Protein AF-X1B097-F1 (afdb_monomer_lite)

pLDDT: mean 90.16, std 6.31, range [64.94, 96.06]

Sequence (104 aa):
YEKIIDDKIEQLNSLLLGTEEYLATLTRRGETQRIPEVLENQNQEINRFVEETNKRIGFIKHFKEFLEFKERETIIPQIEKSISKWDGVVAGLSKKLKELSKKF

Secondary structure (DSSP, 8-state):
-HHHHHHHHHHHHHHHHHHHHHHHHHHHHT-GGGHHHHHHHHHHHHHHHHHHHHHHHHHHHHHHTTS-HHHHHHHHHHHHHHHHHHHHHHHHHHHHHHHHHHH-

Radius of gyration: 17.52 Å; chains: 1; bounding box: 41×18×52 Å
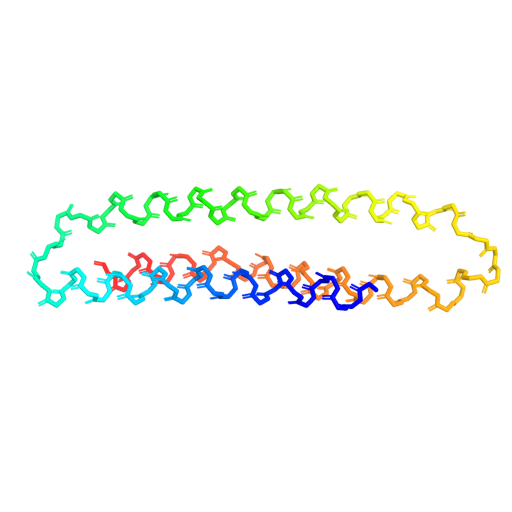
Foldseek 3Di:
DLVVLVVLLVVLVVLLVVLLVVLVVCVVVVVPVCNVVSLVVSVVVSVVSLVVVVVVLVVVVVCLVVDDPVCVVPPVVVSVVSVVVNVVSVVCVVVSSVVSVVVD

Structure (mmCIF, N/CA/C/O backbone):
data_AF-X1B097-F1
#
_entry.id   AF-X1B097-F1
#
loop_
_atom_site.group_PDB
_atom_site.id
_atom_site.type_symbol
_atom_site.label_atom_id
_atom_site.label_alt_id
_atom_site.label_comp_id
_atom_site.label_asym_id
_atom_site.label_entity_id
_atom_site.label_seq_id
_atom_site.pdbx_PDB_ins_code
_atom_site.Cartn_x
_atom_site.Cartn_y
_atom_site.Cartn_z
_atom_site.occupancy
_atom_site.B_iso_or_equiv
_atom_site.auth_seq_id
_atom_site.auth_comp_id
_atom_site.auth_asym_id
_atom_site.auth_atom_id
_atom_site.pdbx_PDB_model_num
ATOM 1 N N . TYR A 1 1 ? 7.729 -5.412 -15.796 1.00 74.06 1 TYR A N 1
ATOM 2 C CA . TYR A 1 1 ? 7.728 -4.364 -14.752 1.00 74.06 1 TYR A CA 1
ATOM 3 C C . TYR A 1 1 ? 6.329 -4.050 -14.260 1.00 74.06 1 TYR A C 1
ATOM 5 O O . TYR A 1 1 ? 6.135 -4.069 -13.054 1.00 74.06 1 TYR A O 1
ATOM 13 N N . GLU A 1 2 ? 5.363 -3.864 -15.161 1.00 81.69 2 GLU A N 1
ATOM 14 C CA . GLU A 1 2 ? 3.956 -3.612 -14.815 1.00 81.69 2 GLU A CA 1
ATOM 15 C C . GLU A 1 2 ? 3.392 -4.628 -13.812 1.00 81.69 2 GLU A C 1
ATOM 17 O O . GLU A 1 2 ? 3.006 -4.227 -12.726 1.00 81.69 2 GLU A O 1
ATOM 22 N N . LYS A 1 3 ? 3.507 -5.938 -14.080 1.00 88.56 3 LYS A N 1
ATOM 23 C CA . LYS A 1 3 ? 3.074 -6.986 -13.135 1.00 88.56 3 LYS A CA 1
ATOM 24 C C . LYS A 1 3 ? 3.683 -6.850 -11.731 1.00 88.56 3 LYS A C 1
ATOM 26 O O . LYS A 1 3 ? 2.980 -6.983 -10.747 1.00 88.56 3 LYS A O 1
ATOM 31 N N . ILE A 1 4 ? 4.980 -6.542 -11.630 1.00 87.19 4 ILE A N 1
ATOM 32 C CA . ILE A 1 4 ? 5.658 -6.392 -10.328 1.00 87.19 4 ILE A CA 1
ATOM 33 C C . ILE A 1 4 ? 5.054 -5.226 -9.541 1.00 87.19 4 ILE A C 1
ATOM 35 O O . ILE A 1 4 ? 4.868 -5.332 -8.333 1.00 87.19 4 ILE A O 1
ATOM 39 N N . ILE A 1 5 ? 4.779 -4.109 -10.217 1.00 90.50 5 ILE A N 1
ATOM 40 C CA . ILE A 1 5 ? 4.144 -2.955 -9.583 1.00 90.50 5 ILE A CA 1
ATOM 41 C C . ILE A 1 5 ? 2.686 -3.258 -9.239 1.00 90.50 5 ILE A C 1
ATOM 43 O O . ILE A 1 5 ? 2.241 -2.909 -8.150 1.00 90.50 5 ILE A O 1
ATOM 47 N N . ASP A 1 6 ? 1.964 -3.938 -10.120 1.00 91.81 6 ASP A N 1
ATOM 48 C CA . ASP A 1 6 ? 0.561 -4.286 -9.916 1.00 91.81 6 ASP A CA 1
ATOM 49 C C . ASP A 1 6 ? 0.384 -5.220 -8.720 1.00 91.81 6 ASP A C 1
ATOM 51 O O . ASP A 1 6 ? -0.424 -4.918 -7.844 1.00 91.81 6 ASP A O 1
ATOM 55 N N . ASP A 1 7 ? 1.231 -6.244 -8.595 1.00 94.50 7 ASP A N 1
ATOM 56 C CA . ASP A 1 7 ? 1.263 -7.137 -7.433 1.00 94.50 7 ASP A CA 1
ATOM 57 C C . ASP A 1 7 ? 1.527 -6.348 -6.132 1.00 94.50 7 ASP A C 1
ATOM 59 O O . ASP A 1 7 ? 0.990 -6.665 -5.068 1.00 94.50 7 ASP A O 1
ATOM 63 N N . LYS A 1 8 ? 2.353 -5.290 -6.187 1.00 94.25 8 LYS A N 1
ATOM 64 C CA . LYS A 1 8 ? 2.628 -4.426 -5.026 1.00 94.25 8 LYS A CA 1
ATOM 65 C C . LYS A 1 8 ? 1.469 -3.502 -4.682 1.00 94.25 8 LYS A C 1
ATOM 67 O O . LYS A 1 8 ? 1.203 -3.285 -3.500 1.00 94.25 8 LYS A O 1
ATOM 72 N N . ILE A 1 9 ? 0.765 -2.988 -5.684 1.00 93.50 9 ILE A N 1
ATOM 73 C CA . ILE A 1 9 ? -0.461 -2.210 -5.492 1.00 93.50 9 ILE A CA 1
ATOM 74 C C . ILE A 1 9 ? -1.556 -3.098 -4.888 1.00 93.50 9 ILE A C 1
ATOM 76 O O . ILE A 1 9 ? -2.240 -2.675 -3.959 1.00 93.50 9 ILE A O 1
ATOM 80 N N . GLU A 1 10 ? -1.702 -4.331 -5.370 1.00 95.81 10 GLU A N 1
ATOM 81 C CA . GLU A 1 10 ? -2.668 -5.298 -4.850 1.00 95.81 10 GLU A CA 1
ATOM 82 C C . GLU A 1 10 ? -2.377 -5.669 -3.390 1.00 95.81 10 GLU A C 1
ATOM 84 O O . GLU A 1 10 ? -3.285 -5.648 -2.556 1.00 95.81 10 GLU A O 1
ATOM 89 N N . GLN A 1 11 ? -1.108 -5.913 -3.047 1.00 95.31 11 GLN A N 1
ATOM 90 C CA . GLN A 1 11 ? -0.679 -6.149 -1.662 1.00 95.31 11 GLN A CA 1
ATOM 91 C C . GLN A 1 11 ? -1.009 -4.959 -0.752 1.00 95.31 11 GLN A C 1
ATOM 93 O O . GLN A 1 11 ? -1.584 -5.149 0.319 1.00 95.31 11 GLN A O 1
ATOM 98 N N . LEU A 1 12 ? -0.716 -3.728 -1.187 1.00 94.75 12 LEU A N 1
ATOM 99 C CA . LEU A 1 12 ? -1.046 -2.523 -0.421 1.00 94.75 12 LEU A CA 1
ATOM 100 C C . LEU A 1 12 ? -2.558 -2.367 -0.213 1.00 94.75 12 LEU A C 1
ATOM 102 O O . LEU A 1 12 ? -3.005 -2.055 0.890 1.00 94.75 12 LEU A O 1
ATOM 106 N N . ASN A 1 13 ? -3.354 -2.591 -1.260 1.00 93.44 13 ASN A N 1
ATOM 107 C CA . ASN A 1 13 ? -4.811 -2.533 -1.160 1.00 93.44 13 ASN A CA 1
ATOM 108 C C . ASN A 1 13 ? -5.355 -3.614 -0.219 1.00 93.44 13 ASN A C 1
ATOM 110 O O . ASN A 1 13 ? -6.272 -3.336 0.548 1.00 93.44 13 ASN A O 1
ATOM 114 N N . SER A 1 14 ? -4.765 -4.809 -0.237 1.00 95.06 14 SER A N 1
ATOM 115 C CA . SER A 1 14 ? -5.140 -5.906 0.658 1.00 95.06 14 SER A CA 1
ATOM 116 C C . SER A 1 14 ? -4.852 -5.571 2.123 1.00 95.06 14 SER A C 1
ATOM 118 O O . SER A 1 14 ? -5.698 -5.825 2.975 1.00 95.06 14 SER A O 1
ATOM 120 N N . LEU A 1 15 ? -3.710 -4.936 2.422 1.00 94.31 15 LEU A N 1
ATOM 121 C CA . LEU A 1 15 ? -3.391 -4.456 3.775 1.00 94.31 15 LEU A CA 1
ATOM 122 C C . LEU A 1 15 ? -4.406 -3.413 4.265 1.00 94.31 15 LEU A C 1
ATOM 124 O O . LEU A 1 15 ? -4.896 -3.493 5.392 1.00 94.31 15 LEU A O 1
ATOM 128 N N . LEU A 1 16 ? -4.759 -2.452 3.405 1.00 93.38 16 LEU A N 1
ATOM 129 C CA . LEU A 1 16 ? -5.748 -1.420 3.731 1.00 93.38 16 LEU A CA 1
ATOM 130 C C . LEU A 1 16 ? -7.135 -2.021 3.991 1.00 93.38 16 LEU A C 1
ATOM 132 O O . LEU A 1 16 ? -7.768 -1.678 4.988 1.00 93.38 16 LEU A O 1
ATOM 136 N N . LEU A 1 17 ? -7.583 -2.931 3.123 1.00 94.12 17 LEU A N 1
ATOM 137 C CA . LEU A 1 17 ? -8.875 -3.597 3.258 1.00 94.12 17 LEU A CA 1
ATOM 138 C C . LEU A 1 17 ? -8.929 -4.460 4.524 1.00 94.12 17 LEU A C 1
ATOM 140 O O . LEU A 1 17 ? -9.862 -4.326 5.312 1.00 94.12 17 LEU A O 1
ATOM 144 N N . GLY A 1 18 ? -7.905 -5.283 4.766 1.00 93.06 18 GLY A N 1
ATOM 145 C CA . GLY A 1 18 ? -7.832 -6.121 5.964 1.00 93.06 18 GLY A CA 1
ATOM 146 C C . GLY A 1 18 ? -7.815 -5.299 7.255 1.00 93.06 18 GLY A C 1
ATOM 147 O O . GLY A 1 18 ? -8.467 -5.665 8.233 1.00 93.06 18 GLY A O 1
ATOM 148 N N . THR A 1 19 ? -7.144 -4.141 7.243 1.00 93.31 19 THR A N 1
ATOM 149 C CA . THR A 1 19 ? -7.185 -3.195 8.368 1.00 93.31 19 THR A CA 1
ATOM 150 C C . THR A 1 19 ? -8.605 -2.689 8.607 1.00 93.31 19 THR A C 1
ATOM 152 O O . THR A 1 19 ? -9.089 -2.713 9.737 1.00 93.31 19 THR A O 1
ATOM 155 N N . GLU A 1 20 ? -9.298 -2.248 7.557 1.00 94.25 20 GLU A N 1
ATOM 156 C C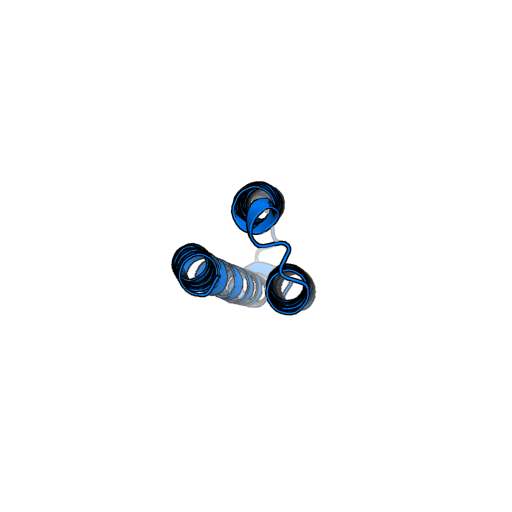A . GLU A 1 20 ? -10.665 -1.739 7.661 1.00 94.25 20 GLU A CA 1
ATOM 157 C C . GLU A 1 20 ? -11.648 -2.797 8.185 1.00 94.25 20 GLU A C 1
ATOM 159 O O . GLU A 1 20 ? -12.452 -2.512 9.077 1.00 94.25 20 GLU A O 1
ATOM 164 N N . GLU A 1 21 ? -11.567 -4.027 7.678 1.00 95.19 21 GLU A N 1
ATOM 165 C CA . GLU A 1 21 ? -12.402 -5.150 8.118 1.00 95.19 21 GLU A CA 1
ATOM 166 C C . GLU A 1 21 ? -12.157 -5.509 9.588 1.00 95.19 21 GLU A C 1
ATOM 168 O O . GLU A 1 21 ? -13.100 -5.774 10.349 1.00 95.19 21 GLU A O 1
ATOM 173 N N . TYR A 1 22 ? -10.894 -5.484 10.011 1.00 94.75 22 TYR A N 1
ATOM 174 C CA . TYR A 1 22 ? -10.531 -5.769 11.389 1.00 94.75 22 TYR A CA 1
ATOM 175 C C . TYR A 1 22 ? -11.027 -4.675 12.341 1.00 94.75 22 TYR A C 1
ATOM 177 O O . TYR A 1 22 ? -11.677 -4.986 13.341 1.00 94.75 22 TYR A O 1
ATOM 185 N N . LEU A 1 23 ? -10.829 -3.400 11.998 1.00 94.25 23 LEU A N 1
ATOM 186 C CA . LEU A 1 23 ? -11.350 -2.273 12.776 1.00 94.25 23 LEU A CA 1
ATOM 187 C C . LEU A 1 23 ? -12.880 -2.309 12.873 1.00 94.25 23 LEU A C 1
ATOM 189 O O . LEU A 1 23 ? -13.429 -2.183 13.967 1.00 94.25 23 LEU A O 1
ATOM 193 N N . ALA A 1 24 ? -13.578 -2.599 11.770 1.00 94.88 24 ALA A N 1
ATOM 194 C CA . ALA A 1 24 ? -15.030 -2.775 11.776 1.00 94.88 24 ALA A CA 1
ATOM 195 C C . ALA A 1 24 ? -15.480 -3.909 12.704 1.00 94.88 24 ALA A C 1
ATOM 197 O O . ALA A 1 24 ? -16.516 -3.803 13.367 1.00 94.88 24 ALA A O 1
ATOM 198 N N . THR A 1 25 ? -14.701 -4.985 12.784 1.00 95.62 25 THR A N 1
ATOM 199 C CA . THR A 1 25 ? -14.964 -6.092 13.704 1.00 95.62 25 THR A CA 1
ATOM 200 C C . THR A 1 25 ? -14.796 -5.664 15.161 1.00 95.62 25 THR A C 1
ATOM 202 O O . THR A 1 25 ? -15.658 -5.989 15.980 1.00 95.62 25 THR A O 1
ATOM 205 N N . LEU A 1 26 ? -13.751 -4.898 15.489 1.00 94.12 26 LEU A N 1
ATOM 206 C CA . LEU A 1 26 ? -13.543 -4.366 16.841 1.00 94.12 26 LEU A CA 1
ATOM 207 C C . LEU A 1 26 ? -14.687 -3.439 17.261 1.00 94.12 26 LEU A C 1
ATOM 209 O O . LEU A 1 26 ? -15.237 -3.606 18.349 1.00 94.12 26 LEU A O 1
ATOM 213 N N . THR A 1 27 ? -15.118 -2.534 16.376 1.00 93.56 27 THR A N 1
ATOM 214 C CA . THR A 1 27 ? -16.269 -1.656 16.628 1.00 93.56 27 THR A CA 1
ATOM 215 C C . THR A 1 27 ? -17.544 -2.459 16.882 1.00 93.56 27 THR A C 1
ATOM 217 O O . THR A 1 27 ? -18.247 -2.197 17.855 1.00 93.56 27 THR A O 1
ATOM 220 N N . ARG A 1 28 ? -17.833 -3.481 16.061 1.00 94.94 28 ARG A N 1
ATOM 221 C CA . ARG A 1 28 ? -19.015 -4.349 16.238 1.00 94.94 28 ARG A CA 1
ATOM 222 C C . ARG A 1 28 ? -18.992 -5.134 17.551 1.00 94.94 28 ARG A C 1
ATOM 224 O O . ARG A 1 28 ? -20.053 -5.416 18.097 1.00 94.94 28 ARG A O 1
ATOM 231 N N . ARG A 1 29 ? -17.805 -5.494 18.045 1.00 95.44 29 ARG A N 1
ATOM 232 C CA . ARG A 1 29 ? -17.613 -6.213 19.316 1.00 95.44 29 ARG A CA 1
ATOM 233 C C . ARG A 1 29 ? -17.561 -5.293 20.538 1.00 95.44 29 ARG A C 1
ATOM 235 O O . ARG A 1 29 ? -17.500 -5.793 21.655 1.00 95.44 29 ARG A O 1
ATOM 242 N N . GLY A 1 30 ? -17.580 -3.974 20.342 1.00 93.12 30 GLY A N 1
ATOM 243 C CA . GLY A 1 30 ? -17.412 -3.001 21.422 1.00 93.12 30 GLY A CA 1
ATOM 244 C C . GLY A 1 30 ? -15.984 -2.932 21.974 1.00 93.12 30 GLY A C 1
ATOM 245 O O . GLY A 1 30 ? -15.776 -2.358 23.035 1.00 93.12 30 GLY A O 1
ATOM 246 N N . GLU A 1 31 ? -14.992 -3.482 21.266 1.00 94.25 31 GLU A N 1
ATOM 247 C CA . GLU A 1 31 ? -13.574 -3.473 21.654 1.00 94.25 31 GLU A CA 1
ATOM 248 C C . GLU A 1 31 ? -12.863 -2.180 21.199 1.00 94.25 31 GLU A C 1
ATOM 250 O O . GLU A 1 31 ? -11.738 -2.202 20.692 1.00 94.25 31 GLU A O 1
ATOM 255 N N . THR A 1 32 ? -13.528 -1.030 21.342 1.00 92.19 32 THR A N 1
ATOM 256 C CA . THR A 1 32 ? -13.058 0.258 20.802 1.00 92.19 32 THR A CA 1
ATOM 257 C C . THR A 1 32 ? -11.760 0.744 21.442 1.00 92.19 32 THR A C 1
ATOM 259 O O . THR A 1 32 ? -10.985 1.447 20.802 1.00 92.19 32 THR A O 1
ATOM 262 N N . GLN A 1 33 ? -11.451 0.297 22.660 1.00 93.88 33 GLN A N 1
ATOM 263 C CA . GLN A 1 33 ? -10.190 0.583 23.345 1.00 93.88 33 GLN A CA 1
ATOM 264 C C . GLN A 1 33 ? -8.948 0.080 22.591 1.00 93.88 33 GLN A C 1
ATOM 266 O O . GLN A 1 33 ? -7.859 0.600 22.807 1.00 93.88 33 GLN A O 1
ATOM 271 N N . ARG A 1 34 ? -9.096 -0.921 21.709 1.00 92.88 34 ARG A N 1
ATOM 272 C CA . ARG A 1 34 ? -7.993 -1.501 20.921 1.00 92.88 34 ARG A CA 1
ATOM 273 C C . ARG A 1 34 ? -7.751 -0.766 19.600 1.00 92.88 34 ARG A C 1
ATOM 275 O O . ARG A 1 34 ? -6.703 -0.947 18.989 1.00 92.88 34 ARG A O 1
ATOM 282 N N . ILE A 1 35 ? -8.708 0.047 19.145 1.00 92.81 35 ILE A N 1
ATOM 283 C CA . ILE A 1 35 ? -8.657 0.738 17.846 1.00 92.81 35 ILE A CA 1
ATOM 284 C C . ILE A 1 35 ? -7.401 1.617 17.697 1.00 92.81 35 ILE A C 1
ATOM 286 O O . ILE A 1 35 ? -6.747 1.493 16.660 1.00 92.81 35 ILE A O 1
ATOM 290 N N . PRO A 1 36 ? -6.999 2.443 18.689 1.00 93.81 36 PRO A N 1
ATOM 291 C CA . PRO A 1 36 ? -5.825 3.305 18.542 1.00 93.81 36 PRO A CA 1
ATOM 292 C C . PRO A 1 36 ? -4.528 2.521 18.314 1.00 93.81 36 PRO A C 1
ATOM 294 O O . PRO A 1 36 ? -3.774 2.838 17.398 1.00 93.81 36 PRO A O 1
ATOM 297 N N . GLU A 1 37 ? -4.306 1.462 19.097 1.00 94.00 37 GLU A N 1
ATOM 298 C CA . GLU A 1 37 ? -3.127 0.594 18.980 1.00 94.00 37 GLU A CA 1
ATOM 299 C C . GLU A 1 37 ? -3.092 -0.115 17.619 1.00 94.00 37 GLU A C 1
ATOM 301 O O . GLU A 1 37 ? -2.055 -0.189 16.960 1.00 94.00 37 GLU A O 1
ATOM 306 N N . VAL A 1 38 ? -4.242 -0.615 17.163 1.00 93.62 38 VAL A N 1
ATOM 307 C CA . VAL A 1 38 ? -4.355 -1.296 15.869 1.00 93.62 38 VAL A CA 1
ATOM 308 C C . VAL A 1 38 ? -4.079 -0.333 14.719 1.00 93.62 38 VAL A C 1
ATOM 310 O O . VAL A 1 38 ? -3.327 -0.683 13.813 1.00 93.62 38 VAL A O 1
ATOM 313 N N . LEU A 1 39 ? -4.630 0.882 14.761 1.00 93.00 39 LEU A N 1
ATOM 314 C CA . LEU A 1 39 ? -4.360 1.914 13.760 1.00 93.00 39 LEU A CA 1
ATOM 315 C C . LEU A 1 39 ? -2.881 2.308 13.729 1.00 93.00 39 LEU A C 1
ATOM 317 O O . LEU A 1 39 ? -2.317 2.463 12.648 1.00 93.00 39 LEU A O 1
ATOM 321 N N . GLU A 1 40 ? -2.241 2.465 14.888 1.00 94.00 40 GLU A N 1
ATOM 322 C CA . GLU A 1 40 ? -0.814 2.781 14.967 1.00 94.00 40 GLU A CA 1
ATOM 323 C C . GLU A 1 40 ? 0.046 1.666 14.362 1.00 94.00 40 GLU A C 1
ATOM 325 O O . GLU A 1 40 ? 0.856 1.931 13.468 1.00 94.00 40 GLU A O 1
ATOM 330 N N . ASN A 1 41 ? -0.175 0.419 14.782 1.00 94.00 41 ASN A N 1
ATOM 331 C CA . ASN A 1 41 ? 0.562 -0.736 14.271 1.00 94.00 41 ASN A CA 1
ATOM 332 C C . ASN A 1 41 ? 0.384 -0.892 12.756 1.00 94.00 41 ASN A C 1
ATOM 334 O O . ASN A 1 41 ? 1.360 -1.097 12.034 1.00 94.00 41 ASN A O 1
ATOM 338 N N . GLN A 1 42 ? -0.843 -0.724 12.258 1.00 92.75 42 GLN A N 1
ATOM 339 C CA . GLN A 1 42 ? -1.137 -0.838 10.829 1.00 92.75 42 GLN A CA 1
ATOM 340 C C . GLN A 1 42 ? -0.547 0.316 10.016 1.00 92.75 42 GLN A C 1
ATOM 342 O O . GLN A 1 42 ? -0.004 0.092 8.935 1.00 92.75 42 GLN A O 1
ATOM 347 N N . ASN A 1 43 ? -0.534 1.539 10.552 1.00 93.12 43 ASN A N 1
ATOM 348 C CA . ASN A 1 43 ? 0.188 2.648 9.930 1.00 93.12 43 ASN A CA 1
ATOM 349 C C . ASN A 1 43 ? 1.689 2.346 9.804 1.00 93.12 43 ASN A C 1
ATOM 351 O O . ASN A 1 43 ? 2.280 2.599 8.754 1.00 93.12 43 ASN A O 1
ATOM 355 N N . GLN A 1 44 ? 2.316 1.800 10.849 1.00 94.56 44 GLN A N 1
ATOM 356 C CA . GLN A 1 44 ? 3.735 1.435 10.813 1.00 94.56 44 GLN A CA 1
ATOM 357 C C . GLN A 1 44 ? 4.015 0.311 9.807 1.00 94.56 44 GLN A C 1
ATOM 359 O O . GLN A 1 44 ? 4.984 0.396 9.051 1.00 94.56 44 GLN A O 1
ATOM 364 N N . GLU A 1 45 ? 3.170 -0.719 9.768 1.00 94.31 45 GLU A N 1
ATOM 365 C CA . GLU A 1 45 ? 3.288 -1.842 8.834 1.00 94.31 45 GLU A CA 1
ATOM 366 C C . GLU A 1 45 ? 3.168 -1.379 7.375 1.00 94.31 45 GLU A C 1
ATOM 368 O O . GLU A 1 45 ? 4.038 -1.668 6.549 1.00 94.31 45 GLU A O 1
ATOM 373 N N . ILE A 1 46 ? 2.143 -0.580 7.075 1.00 94.19 46 ILE A N 1
ATOM 374 C CA . ILE A 1 46 ? 1.907 -0.015 5.744 1.00 94.19 46 ILE A CA 1
ATOM 375 C C . ILE A 1 46 ? 3.065 0.898 5.323 1.00 94.19 46 ILE A C 1
ATOM 377 O O . ILE A 1 46 ? 3.554 0.794 4.195 1.00 94.19 46 ILE A O 1
ATOM 381 N N . ASN A 1 47 ? 3.555 1.759 6.220 1.00 93.75 47 ASN A N 1
ATOM 382 C CA . ASN A 1 47 ? 4.702 2.619 5.928 1.00 93.75 47 ASN A CA 1
ATOM 383 C C . ASN A 1 47 ? 5.964 1.796 5.643 1.00 93.75 47 ASN A C 1
ATOM 385 O O . ASN A 1 47 ? 6.653 2.059 4.658 1.00 93.75 47 ASN A O 1
ATOM 389 N N . ARG A 1 48 ? 6.230 0.749 6.432 1.00 95.94 48 ARG A N 1
ATOM 390 C CA . ARG A 1 48 ? 7.358 -0.164 6.201 1.00 95.94 48 ARG A CA 1
ATOM 391 C C . ARG A 1 48 ? 7.257 -0.854 4.839 1.00 95.94 48 ARG A C 1
ATOM 393 O O . ARG A 1 48 ? 8.251 -0.929 4.117 1.00 95.94 48 ARG A O 1
ATOM 400 N N . PHE A 1 49 ? 6.066 -1.321 4.463 1.00 96.06 49 PHE A N 1
ATOM 401 C CA . PHE A 1 49 ? 5.822 -1.928 3.154 1.00 96.06 49 PHE A CA 1
ATOM 402 C C . PHE A 1 49 ? 6.120 -0.955 2.002 1.00 96.06 49 PHE A C 1
ATOM 404 O O . PHE A 1 49 ? 6.768 -1.320 1.013 1.00 96.06 49 PHE A O 1
ATOM 411 N N . VAL A 1 50 ? 5.679 0.299 2.134 1.00 95.00 50 VAL A N 1
ATOM 412 C CA . VAL A 1 50 ? 5.933 1.353 1.143 1.00 95.00 50 VAL A CA 1
ATOM 413 C C . VAL A 1 50 ? 7.419 1.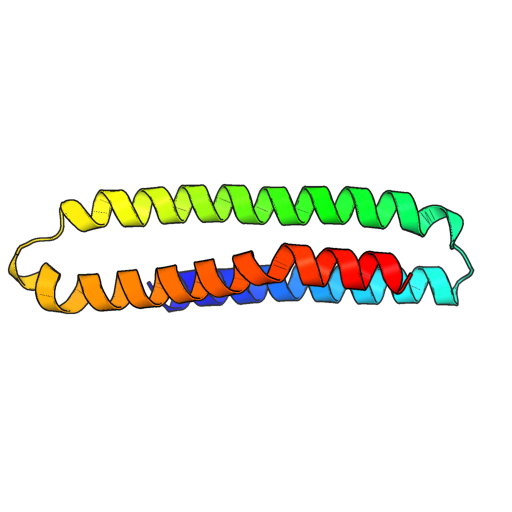677 1.050 1.00 95.00 50 VAL A C 1
ATOM 415 O O . VAL A 1 50 ? 7.951 1.749 -0.055 1.00 95.00 50 VAL A O 1
ATOM 418 N N . GLU A 1 51 ? 8.111 1.827 2.178 1.00 95.06 51 GLU A N 1
ATOM 419 C CA . GLU A 1 51 ? 9.552 2.088 2.205 1.00 95.06 51 GLU A CA 1
ATOM 420 C C . GLU A 1 51 ? 10.355 0.973 1.531 1.00 95.06 51 GLU A C 1
ATOM 422 O O . GLU A 1 51 ? 11.242 1.247 0.719 1.00 95.06 51 GLU A O 1
ATOM 427 N N . GLU A 1 52 ? 10.043 -0.290 1.826 1.00 94.62 52 GLU A N 1
ATOM 428 C CA . GLU A 1 52 ? 10.705 -1.428 1.189 1.00 94.62 52 GLU A CA 1
ATOM 429 C C . GLU A 1 52 ? 10.447 -1.447 -0.323 1.00 94.62 52 GLU A C 1
ATOM 431 O O . GLU A 1 52 ? 11.369 -1.639 -1.122 1.00 94.62 52 GLU A O 1
ATOM 436 N N . THR A 1 53 ? 9.205 -1.194 -0.733 1.00 93.81 53 THR A N 1
ATOM 437 C CA . THR A 1 53 ? 8.836 -1.152 -2.151 1.00 93.81 53 THR A CA 1
ATOM 438 C C . THR A 1 53 ? 9.534 0.004 -2.870 1.00 93.81 53 THR A C 1
ATOM 440 O O . THR A 1 53 ? 10.075 -0.190 -3.959 1.00 93.81 53 THR A O 1
ATOM 443 N N . ASN A 1 54 ? 9.641 1.171 -2.233 1.00 93.81 54 ASN A N 1
ATOM 444 C CA . ASN A 1 54 ? 10.371 2.322 -2.762 1.00 93.81 54 ASN A CA 1
ATOM 445 C C . ASN A 1 54 ? 11.867 2.032 -2.926 1.00 93.81 54 ASN A C 1
ATOM 447 O O . ASN A 1 54 ? 12.446 2.417 -3.942 1.00 93.81 54 ASN A O 1
ATOM 451 N N . LYS A 1 55 ? 12.495 1.303 -1.992 1.00 93.56 55 LYS A N 1
ATOM 452 C CA . LYS A 1 55 ? 13.890 0.846 -2.147 1.00 93.56 55 LYS A CA 1
ATOM 453 C C . LYS A 1 55 ? 14.047 -0.048 -3.378 1.00 93.56 55 LYS A C 1
ATOM 455 O O . LYS A 1 55 ? 14.950 0.169 -4.184 1.00 93.56 55 LYS A O 1
ATOM 460 N N . ARG A 1 56 ? 13.138 -1.012 -3.571 1.00 90.88 56 ARG A N 1
ATOM 461 C CA . ARG A 1 56 ? 13.137 -1.896 -4.752 1.00 90.88 56 ARG A CA 1
ATOM 462 C C . ARG A 1 56 ? 12.951 -1.112 -6.055 1.00 90.88 56 ARG A C 1
ATOM 464 O O . ARG A 1 56 ? 13.661 -1.365 -7.024 1.00 90.88 56 ARG A O 1
ATOM 471 N N . ILE A 1 57 ? 12.052 -0.130 -6.073 1.00 90.81 57 ILE A N 1
ATOM 472 C CA . ILE A 1 57 ? 11.865 0.771 -7.219 1.00 90.81 57 ILE A CA 1
ATOM 473 C C . ILE A 1 57 ? 13.113 1.622 -7.466 1.00 90.81 57 ILE A C 1
ATOM 475 O O . ILE A 1 57 ? 13.484 1.824 -8.619 1.00 90.81 57 ILE A O 1
ATOM 479 N N . GLY A 1 58 ? 13.795 2.075 -6.413 1.00 89.00 58 GLY A N 1
ATOM 480 C CA . GLY A 1 58 ? 15.083 2.761 -6.512 1.00 89.00 58 GLY A CA 1
ATOM 481 C C . GLY A 1 58 ? 16.124 1.931 -7.263 1.00 89.00 58 GLY A C 1
ATOM 482 O O . GLY A 1 58 ? 16.765 2.440 -8.179 1.00 89.00 58 GLY A O 1
ATOM 483 N N . PHE A 1 59 ? 16.219 0.631 -6.967 1.00 88.56 59 PHE A N 1
ATOM 484 C CA . PHE A 1 59 ? 17.080 -0.272 -7.734 1.00 88.56 59 PHE A CA 1
ATOM 485 C C . PHE A 1 59 ? 16.652 -0.381 -9.201 1.00 88.56 59 PHE A C 1
ATOM 487 O O . PHE A 1 59 ? 17.503 -0.305 -10.080 1.00 88.56 59 PHE A O 1
ATOM 494 N N . ILE A 1 60 ? 15.351 -0.485 -9.494 1.00 87.19 60 ILE A N 1
ATOM 495 C CA . ILE A 1 60 ? 14.852 -0.509 -10.882 1.00 87.19 60 ILE A CA 1
ATOM 496 C C . ILE A 1 60 ? 15.232 0.781 -11.627 1.00 87.19 60 ILE A C 1
ATOM 498 O O . ILE A 1 60 ? 15.674 0.713 -12.773 1.00 87.19 60 ILE A O 1
ATOM 502 N N . LYS A 1 61 ? 15.105 1.947 -10.977 1.00 87.12 61 LYS A N 1
ATOM 503 C CA . LYS A 1 61 ? 15.509 3.248 -11.538 1.00 87.12 61 LYS A CA 1
ATOM 504 C C . LYS A 1 61 ? 17.006 3.289 -11.846 1.00 87.12 61 LYS A C 1
ATOM 506 O O . LYS A 1 61 ? 17.374 3.782 -12.904 1.00 87.12 61 LYS A O 1
ATOM 511 N N . HIS A 1 62 ? 17.837 2.742 -10.962 1.00 86.00 62 HIS A N 1
ATOM 512 C CA . HIS A 1 62 ? 19.282 2.678 -11.166 1.00 86.00 62 HIS A CA 1
ATOM 513 C C . HIS A 1 62 ? 19.666 1.718 -12.303 1.00 86.00 62 HIS A C 1
ATOM 515 O O . HIS A 1 62 ? 20.376 2.101 -13.226 1.00 86.00 62 HIS A O 1
ATOM 521 N N . PHE A 1 63 ? 19.141 0.487 -12.303 1.00 84.50 63 PHE A N 1
ATOM 522 C CA . PHE A 1 63 ? 19.467 -0.511 -13.330 1.00 84.50 63 PHE A CA 1
ATOM 523 C C . PHE A 1 63 ? 18.952 -0.144 -14.723 1.00 84.50 63 PHE A C 1
ATOM 525 O O . PHE A 1 63 ? 19.573 -0.509 -15.719 1.00 84.50 63 PHE A O 1
ATOM 532 N N . LYS A 1 64 ? 17.865 0.631 -14.805 1.00 84.00 64 LYS A N 1
ATOM 533 C CA . LYS A 1 64 ? 17.362 1.202 -16.060 1.00 84.00 64 LYS A CA 1
ATOM 534 C C . LYS A 1 64 ? 18.452 1.948 -16.845 1.00 84.00 64 LYS A C 1
ATOM 536 O O . LYS A 1 64 ? 18.437 1.910 -18.073 1.00 84.00 64 LYS A O 1
ATOM 541 N N . GLU A 1 65 ? 19.375 2.632 -16.170 1.00 81.38 65 GLU A N 1
ATOM 542 C CA . GLU A 1 65 ? 20.437 3.410 -16.826 1.00 81.38 65 GLU A CA 1
ATOM 543 C C . GLU A 1 65 ? 21.447 2.518 -17.567 1.00 81.38 65 GLU A C 1
ATOM 545 O O . GLU A 1 65 ? 22.102 2.974 -18.506 1.00 81.38 65 GLU A O 1
ATOM 550 N N . PHE A 1 66 ? 21.518 1.233 -17.213 1.00 83.62 66 PHE A N 1
ATOM 551 C CA . PHE A 1 66 ? 22.426 0.249 -17.803 1.00 83.62 66 PHE A CA 1
ATOM 552 C C . PHE A 1 66 ? 21.800 -0.569 -18.942 1.00 83.62 66 PHE A C 1
ATOM 554 O O . PHE A 1 66 ? 22.480 -1.418 -19.510 1.00 83.62 66 PHE A O 1
ATOM 561 N N . LEU A 1 67 ? 20.533 -0.320 -19.300 1.00 80.62 67 LEU A N 1
ATOM 562 C CA . LEU A 1 67 ? 19.890 -0.982 -20.440 1.00 80.62 67 LEU A CA 1
ATOM 563 C C . LEU A 1 67 ? 20.577 -0.604 -21.759 1.00 80.62 67 LEU A C 1
ATOM 565 O O . LEU A 1 67 ? 20.933 0.566 -21.976 1.00 80.62 67 LEU A O 1
ATOM 569 N N . GLU A 1 68 ? 20.725 -1.587 -22.651 1.00 75.25 68 GLU A N 1
ATOM 570 C CA . GLU A 1 68 ? 21.345 -1.393 -23.960 1.00 75.25 68 GLU A CA 1
ATOM 571 C C . GLU A 1 68 ? 20.542 -0.403 -24.812 1.00 75.25 68 GLU A C 1
ATOM 573 O O . GLU A 1 68 ? 19.319 -0.307 -24.710 1.00 75.25 68 GLU A O 1
ATOM 578 N N . PHE A 1 69 ? 21.217 0.332 -25.704 1.00 68.69 69 PHE A N 1
ATOM 579 C CA . PHE A 1 69 ? 20.613 1.418 -26.491 1.00 68.69 69 PHE A CA 1
ATOM 580 C C . PHE A 1 69 ? 19.311 1.016 -27.212 1.00 68.69 69 PHE A C 1
ATOM 582 O O . PHE A 1 69 ? 18.363 1.796 -27.240 1.00 68.69 69 PHE A O 1
ATOM 589 N N . LYS A 1 70 ? 19.228 -0.216 -27.731 1.00 64.94 70 LYS A N 1
ATOM 590 C CA . LYS A 1 70 ? 18.039 -0.736 -28.433 1.00 64.94 70 LYS A CA 1
ATOM 591 C C . LYS A 1 70 ? 16.862 -1.041 -27.501 1.00 64.94 70 LYS A C 1
ATOM 593 O O . LYS A 1 70 ? 15.711 -0.981 -27.918 1.00 64.94 70 LYS A O 1
ATOM 598 N N . GLU A 1 71 ? 17.145 -1.357 -26.244 1.00 67.56 71 GLU A N 1
ATOM 599 C CA . GLU A 1 71 ? 16.139 -1.628 -25.217 1.00 67.56 71 GLU A CA 1
ATOM 600 C C . GLU A 1 71 ? 15.616 -0.333 -24.586 1.00 67.56 71 GLU A C 1
ATOM 602 O O . GLU A 1 71 ? 14.498 -0.292 -24.071 1.00 67.56 71 GLU A O 1
ATOM 607 N N . ARG A 1 72 ? 16.391 0.757 -24.660 1.00 73.50 72 ARG A N 1
ATOM 608 C CA . ARG A 1 72 ? 16.024 2.044 -24.061 1.00 73.50 72 ARG A CA 1
ATOM 609 C C . ARG A 1 72 ? 14.726 2.612 -24.624 1.00 73.50 72 ARG A C 1
ATOM 611 O O . ARG A 1 72 ? 13.875 3.017 -23.844 1.00 73.50 72 ARG A O 1
ATOM 618 N N . GLU A 1 73 ? 14.532 2.612 -25.938 1.00 75.81 73 GLU A N 1
ATOM 619 C CA . GLU A 1 73 ? 13.350 3.245 -26.550 1.00 75.81 73 GLU A CA 1
ATOM 620 C C . GLU A 1 73 ? 12.030 2.520 -26.246 1.00 75.81 73 GLU A C 1
ATOM 622 O O . GLU A 1 73 ? 10.962 3.125 -26.301 1.00 75.81 73 GLU A O 1
ATOM 627 N N . THR A 1 74 ? 12.084 1.236 -25.884 1.00 78.94 74 THR A N 1
ATOM 628 C CA . THR A 1 74 ? 10.892 0.402 -25.663 1.00 78.94 74 THR A CA 1
ATOM 629 C C . THR A 1 74 ? 10.662 0.063 -24.193 1.00 78.94 74 THR A C 1
ATOM 631 O O . THR A 1 74 ? 9.527 0.130 -23.719 1.00 78.94 74 THR A O 1
ATOM 634 N N . ILE A 1 75 ? 11.717 -0.262 -23.444 1.00 82.25 75 ILE A N 1
ATOM 635 C CA . ILE A 1 75 ? 11.612 -0.724 -22.055 1.00 82.25 75 ILE A CA 1
ATOM 636 C C . ILE A 1 75 ? 11.542 0.453 -21.076 1.00 82.25 75 ILE A C 1
ATOM 638 O O . ILE A 1 75 ? 10.764 0.400 -20.118 1.00 82.25 75 ILE A O 1
ATOM 642 N N . ILE A 1 76 ? 12.289 1.541 -21.310 1.00 84.12 76 ILE A N 1
ATOM 643 C CA . ILE A 1 76 ? 12.287 2.705 -20.404 1.00 84.12 76 ILE A CA 1
ATOM 644 C C . ILE A 1 76 ? 10.887 3.300 -20.225 1.00 84.12 76 ILE A C 1
ATOM 646 O O . ILE A 1 76 ? 10.488 3.462 -19.068 1.00 84.12 76 ILE A O 1
ATOM 650 N N . PRO A 1 77 ? 10.110 3.573 -21.292 1.00 88.06 77 PRO A N 1
ATOM 651 C CA . PRO A 1 77 ? 8.777 4.147 -21.133 1.00 88.06 77 PRO A CA 1
ATOM 652 C C . PRO A 1 77 ? 7.843 3.244 -20.318 1.00 88.06 77 PRO A C 1
ATOM 654 O O . PRO A 1 77 ? 7.036 3.726 -19.526 1.00 88.06 77 PRO A O 1
ATOM 657 N N . GLN A 1 78 ? 7.970 1.920 -20.460 1.00 86.62 78 GLN A N 1
ATOM 658 C CA . GLN A 1 78 ? 7.174 0.960 -19.690 1.00 86.62 78 GLN A CA 1
ATOM 659 C C . GLN A 1 78 ? 7.562 0.952 -18.208 1.00 86.62 78 GLN A C 1
ATOM 661 O O . GLN A 1 78 ? 6.685 0.893 -17.339 1.00 86.62 78 GLN A O 1
ATOM 666 N N . ILE A 1 79 ? 8.863 1.026 -17.909 1.00 86.88 79 ILE A N 1
ATOM 667 C CA . ILE A 1 79 ? 9.371 1.163 -16.539 1.00 86.88 79 ILE A CA 1
ATOM 668 C C . ILE A 1 79 ? 8.849 2.461 -15.922 1.00 86.88 79 ILE A C 1
ATOM 670 O O . ILE A 1 79 ? 8.284 2.424 -14.833 1.00 86.88 79 ILE A O 1
ATOM 674 N N . GLU A 1 80 ? 8.983 3.591 -16.618 1.00 88.94 80 GLU A N 1
ATOM 675 C CA . GLU A 1 80 ? 8.52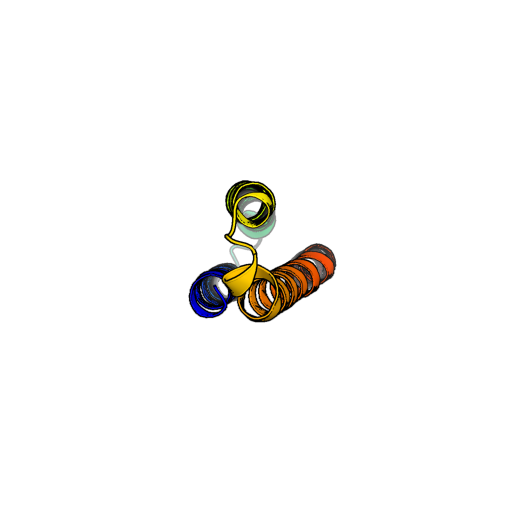0 4.897 -16.137 1.00 88.94 80 GLU A CA 1
ATOM 676 C C . GLU A 1 80 ? 7.019 4.908 -15.883 1.00 88.94 80 GLU A C 1
ATOM 678 O O . GLU A 1 80 ? 6.597 5.277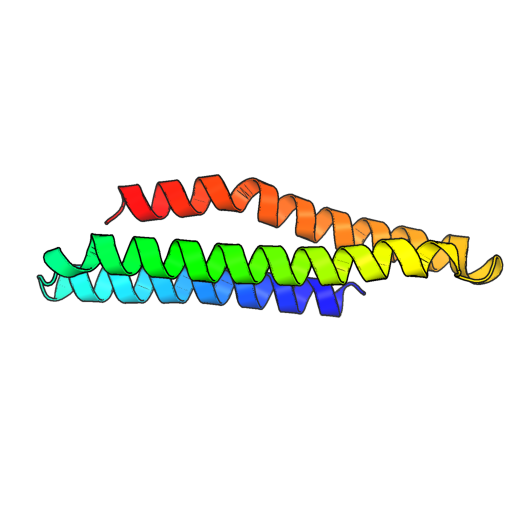 -14.791 1.00 88.94 80 GLU A O 1
ATOM 683 N N . LYS A 1 81 ? 6.217 4.404 -16.827 1.00 91.25 81 LYS A N 1
ATOM 684 C CA . LYS A 1 81 ? 4.768 4.267 -16.655 1.00 91.25 81 LYS A CA 1
ATOM 685 C C . LYS A 1 81 ? 4.422 3.449 -15.408 1.00 91.25 81 LYS A C 1
ATOM 687 O O . LYS A 1 81 ? 3.550 3.841 -14.634 1.00 91.25 81 LYS A O 1
ATOM 692 N N . SER A 1 82 ? 5.110 2.324 -15.206 1.00 89.19 82 SER A N 1
ATOM 693 C CA . SER A 1 82 ? 4.885 1.454 -14.046 1.00 89.19 82 SER A CA 1
ATOM 694 C C . SER A 1 82 ? 5.255 2.169 -12.741 1.00 89.19 82 SER A C 1
ATOM 696 O O . SER A 1 82 ? 4.504 2.128 -11.774 1.00 89.19 82 SER A O 1
ATOM 698 N N . ILE A 1 83 ? 6.379 2.883 -12.716 1.00 90.56 83 ILE A N 1
ATOM 699 C CA . ILE A 1 83 ? 6.818 3.657 -11.550 1.00 90.56 83 ILE A CA 1
ATOM 700 C C . ILE A 1 83 ? 5.834 4.789 -11.241 1.00 90.56 83 ILE A C 1
ATOM 702 O O . ILE A 1 83 ? 5.418 4.931 -10.097 1.00 90.56 83 ILE A O 1
ATOM 706 N N . SER A 1 84 ? 5.400 5.550 -12.247 1.00 92.75 84 SER A N 1
ATOM 707 C CA . SER A 1 84 ? 4.422 6.625 -12.060 1.00 92.75 84 SER A CA 1
ATOM 708 C C . SER A 1 84 ? 3.085 6.107 -11.528 1.00 92.75 84 SER A C 1
ATOM 710 O O . SER A 1 84 ? 2.444 6.785 -10.725 1.00 92.75 84 SER A O 1
ATOM 712 N N . LYS A 1 85 ? 2.672 4.894 -11.924 1.00 93.44 85 LYS A N 1
ATOM 713 C CA . LYS A 1 85 ? 1.485 4.227 -11.369 1.00 93.44 85 LYS A CA 1
ATOM 714 C C . LYS A 1 85 ? 1.633 3.998 -9.863 1.00 93.44 85 LYS A C 1
ATOM 716 O O . LYS A 1 85 ? 0.721 4.332 -9.111 1.00 93.44 85 LYS A O 1
ATOM 721 N N . TRP A 1 86 ? 2.777 3.476 -9.421 1.00 94.62 86 TRP A N 1
ATOM 722 C CA . TRP A 1 86 ? 3.070 3.294 -7.997 1.00 94.62 86 TRP A CA 1
ATOM 723 C C . TRP A 1 86 ? 3.112 4.625 -7.237 1.00 94.62 86 TRP A C 1
ATOM 725 O O . TRP A 1 86 ? 2.432 4.770 -6.221 1.00 94.62 86 TRP A O 1
ATOM 735 N N . ASP A 1 87 ? 3.849 5.610 -7.756 1.00 92.62 87 ASP A N 1
ATOM 736 C CA . ASP A 1 87 ? 4.001 6.925 -7.125 1.00 92.62 87 ASP A CA 1
ATOM 737 C C . ASP A 1 87 ? 2.632 7.606 -6.928 1.00 92.62 87 ASP A C 1
ATOM 739 O O . ASP A 1 87 ? 2.357 8.175 -5.869 1.00 92.62 87 ASP A O 1
ATOM 743 N N . GLY A 1 88 ? 1.725 7.471 -7.905 1.00 93.12 88 GLY A N 1
ATOM 744 C CA . GLY A 1 88 ? 0.349 7.959 -7.801 1.00 93.12 88 GLY A CA 1
ATOM 745 C C . GLY A 1 88 ? -0.465 7.286 -6.689 1.00 93.12 88 GLY A C 1
ATOM 746 O O . GLY A 1 88 ? -1.221 7.958 -5.984 1.00 93.12 88 GLY A O 1
ATOM 747 N N . VAL A 1 89 ? -0.294 5.977 -6.480 1.00 92.31 89 VAL A N 1
ATOM 748 C CA . VAL A 1 89 ? -0.963 5.244 -5.391 1.00 92.31 89 VAL A CA 1
ATOM 749 C C . VAL A 1 89 ? -0.430 5.683 -4.026 1.00 92.31 89 VAL A C 1
ATOM 751 O O . VAL A 1 89 ? -1.221 5.959 -3.120 1.00 92.31 89 VAL A O 1
ATOM 754 N N . VAL A 1 90 ? 0.893 5.801 -3.881 1.00 92.38 90 VAL A N 1
ATOM 755 C CA . VAL A 1 90 ? 1.537 6.216 -2.623 1.00 92.38 90 VAL A CA 1
ATOM 756 C C . VAL A 1 90 ? 1.172 7.653 -2.253 1.00 92.38 90 VAL A C 1
ATOM 758 O O . VAL A 1 90 ? 0.896 7.928 -1.085 1.00 92.38 90 VAL A O 1
ATOM 761 N N . ALA A 1 91 ? 1.075 8.563 -3.227 1.00 92.25 91 ALA A N 1
ATOM 762 C CA . ALA A 1 91 ? 0.656 9.944 -2.981 1.00 92.25 91 ALA A CA 1
ATOM 763 C C . ALA A 1 91 ? -0.736 10.039 -2.320 1.00 92.25 91 ALA A C 1
ATOM 765 O O . ALA A 1 91 ? -0.975 10.909 -1.481 1.00 92.25 91 ALA A O 1
ATOM 766 N N . GLY A 1 92 ? -1.650 9.120 -2.652 1.00 90.94 92 GLY A N 1
ATOM 767 C CA . GLY A 1 92 ? -2.987 9.045 -2.056 1.00 90.94 92 GLY A CA 1
ATOM 768 C C . GLY A 1 92 ? -3.051 8.332 -0.700 1.00 90.94 92 GLY A C 1
ATOM 769 O O . GLY A 1 92 ? -4.061 8.438 -0.000 1.00 90.94 92 GLY A O 1
ATOM 770 N N . LEU A 1 93 ? -1.997 7.617 -0.301 1.00 91.06 93 LEU A N 1
ATOM 771 C CA . LEU A 1 93 ? -2.015 6.733 0.864 1.00 91.06 93 LEU A CA 1
ATOM 772 C C . LEU A 1 93 ? -2.193 7.491 2.182 1.00 91.06 93 LEU A C 1
ATOM 774 O O . LEU A 1 93 ? -3.024 7.110 3.000 1.00 91.06 93 LEU A O 1
ATOM 778 N N . SER A 1 94 ? -1.484 8.610 2.362 1.00 88.62 94 SER A N 1
ATOM 779 C CA . SER A 1 94 ? -1.605 9.437 3.574 1.00 88.62 94 SER A CA 1
ATOM 780 C C . SER A 1 94 ? -3.044 9.911 3.804 1.00 88.62 94 SER A C 1
ATOM 782 O O . SER A 1 94 ? -3.529 9.936 4.936 1.00 88.62 94 SER A O 1
ATOM 784 N N . LYS A 1 95 ? -3.756 10.252 2.722 1.00 91.31 95 LYS A N 1
ATOM 785 C CA . LYS A 1 95 ? -5.165 10.643 2.791 1.00 91.31 95 LYS A CA 1
ATOM 786 C C . LYS A 1 95 ? -6.041 9.461 3.214 1.00 91.31 95 LYS A C 1
ATOM 788 O O . LYS A 1 95 ? -6.816 9.621 4.151 1.00 91.31 95 LYS A O 1
ATOM 793 N N . LYS A 1 96 ? -5.862 8.288 2.597 1.00 90.25 96 LYS A N 1
ATOM 794 C CA . LYS A 1 96 ? -6.609 7.066 2.942 1.00 90.25 96 LYS A CA 1
ATOM 795 C C . LYS A 1 96 ? -6.423 6.663 4.407 1.00 90.25 96 LYS A C 1
ATOM 797 O O . LYS A 1 96 ? -7.400 6.378 5.086 1.00 90.25 96 LYS A O 1
ATOM 802 N N . LEU A 1 97 ? -5.191 6.703 4.919 1.00 89.88 97 LEU A N 1
ATOM 803 C CA . LEU A 1 97 ? -4.899 6.381 6.322 1.00 89.88 97 LEU A CA 1
ATOM 804 C C . LEU A 1 97 ? -5.557 7.377 7.289 1.00 89.88 97 LEU A C 1
ATOM 806 O O . LEU A 1 97 ? -6.123 6.981 8.307 1.00 89.88 97 LEU A O 1
ATOM 810 N N . LYS A 1 98 ? -5.559 8.673 6.948 1.00 91.06 98 LYS A N 1
ATOM 811 C CA . LYS A 1 98 ? -6.283 9.697 7.721 1.00 91.06 98 LYS A CA 1
ATOM 812 C C . LYS A 1 98 ? -7.795 9.492 7.693 1.00 91.06 98 LYS A C 1
ATOM 814 O O . LYS A 1 98 ? -8.449 9.740 8.697 1.00 91.06 98 LYS A O 1
ATOM 819 N N . GLU A 1 99 ? -8.359 9.091 6.558 1.00 91.88 99 GLU A N 1
ATOM 820 C CA . GLU A 1 99 ? -9.789 8.781 6.441 1.00 91.88 99 GLU A CA 1
ATOM 821 C C . GLU A 1 99 ? -10.157 7.557 7.283 1.00 91.88 99 GLU A C 1
ATOM 823 O O . GLU A 1 99 ? -11.138 7.605 8.022 1.00 91.88 99 GLU A O 1
ATOM 828 N N . LEU A 1 100 ? -9.322 6.515 7.259 1.00 90.06 100 LEU A N 1
ATOM 829 C CA . LEU A 1 100 ? -9.487 5.320 8.083 1.00 90.06 100 LEU A CA 1
ATOM 830 C C . LEU A 1 100 ? -9.464 5.661 9.579 1.00 90.06 100 LEU A C 1
ATOM 832 O O . LEU A 1 100 ? -10.366 5.273 10.312 1.00 90.06 100 LEU A O 1
ATOM 836 N N . SER A 1 101 ? -8.496 6.470 10.013 1.00 89.62 101 SER A N 1
ATOM 837 C CA . SER A 1 101 ? -8.385 6.917 11.408 1.00 89.62 101 SER A CA 1
ATOM 838 C C . SER A 1 101 ? -9.511 7.850 11.861 1.00 89.62 101 SER A C 1
ATOM 840 O O . SER A 1 101 ? -9.684 8.028 13.058 1.00 89.62 101 SER A O 1
ATOM 842 N N . LYS A 1 102 ? -10.230 8.507 10.944 1.00 92.00 102 LYS A N 1
ATOM 843 C CA . LYS A 1 102 ? -11.410 9.322 11.289 1.00 92.00 102 LYS A CA 1
ATOM 844 C C . LYS A 1 102 ? -12.691 8.497 11.358 1.00 92.00 102 LYS A C 1
ATOM 846 O O . LYS A 1 102 ? -13.667 8.950 11.949 1.00 92.00 102 LYS A O 1
ATOM 851 N N . LYS A 1 103 ? -12.719 7.358 10.665 1.00 91.88 103 LYS A N 1
ATOM 852 C CA . LYS A 1 103 ? -13.888 6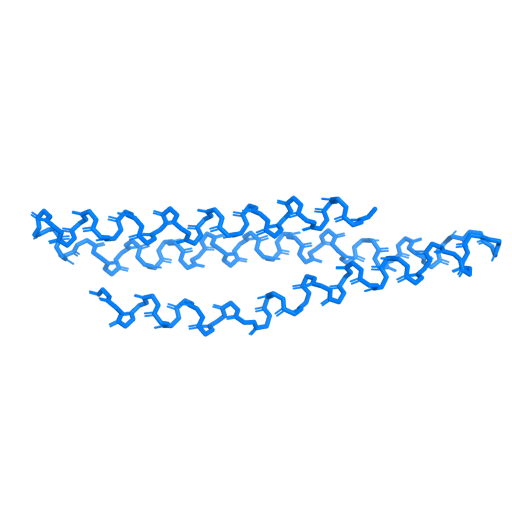.485 10.547 1.00 91.88 103 LYS A CA 1
ATOM 853 C C . LYS A 1 103 ? -14.102 5.622 11.795 1.00 91.88 103 LYS A C 1
ATOM 855 O O . LYS A 1 103 ? -15.248 5.280 12.080 1.00 91.88 103 LYS A O 1
ATOM 860 N N . PHE A 1 104 ? -13.022 5.264 12.484 1.00 90.62 104 PHE A N 1
ATOM 861 C CA . PHE A 1 104 ? -12.995 4.391 13.658 1.00 90.62 104 PHE A CA 1
ATOM 862 C C . PHE A 1 104 ? -12.482 5.147 14.879 1.00 90.62 104 PHE A C 1
ATOM 864 O O . PHE A 1 104 ? -12.984 4.846 15.984 1.00 90.62 104 PHE A O 1
#

Organism: NCBI:txid412755